Protein AF-A0A1S8KXH7-F1 (afdb_monomer_lite)

Foldseek 3Di:
DFDQDADDDDDPDDDDDWRWGWDQDPVRDTDTDTPDDDDDPCPVVVVVCVQLVVVCVVPPPDPVVPPDFFSHKDDKDWPVCQVVQQAQAFKWKWFALPVVRDIDIDTDRTSNVPDDACDPVCNRTTIMIITHGDPVCSVCSVVVRVVVVVVVVQADPDPVNDHHNDQPPPDDPDPVVVPRD

Radius of gyration: 22.08 Å; chains: 1; bounding box: 68×37×52 Å

Secondary structure (DSSP, 8-state):
-----------TTS----EEEEEE-TTS-EEEEEEE----TTHHHHHHHHHTTGGGGG-TT-GGGGS-SEEEE---EEGGGGGGGTT-EEEEEEEEETTTTEEEEEEEEEHHHH--TT-TTSTT--EEEEEEEPGGGGGGHHHHHHHHHHHHHTTS--TT-------TT------TTTT--

Organism: NCBI:txid36839

Sequence (181 aa):
MEILIINYHITTDEINREVLKFKSNEDGKIDLIPFLKMKTEYDEFFKKIIEWNILDLNNANNKELTEDIIQYSSDWISIEDLTKHKDVKNAVYYLLDSENKEIYIGCCDVLGTRVKPGRKEIPGWNMFKYEIIKPIYWSIKEKIESHSIRAFASFLENGAHEPYFKISEYKLKNISWAKRK

Structure (mmCIF, N/CA/C/O backbone):
data_AF-A0A1S8KXH7-F1
#
_entry.id   AF-A0A1S8KXH7-F1
#
loop_
_atom_site.group_PDB
_atom_site.id
_atom_site.type_symbol
_atom_site.label_atom_id
_atom_site.label_alt_id
_atom_site.label_comp_id
_atom_site.label_asym_id
_atom_site.label_entity_id
_atom_site.label_seq_id
_atom_site.pdbx_PDB_ins_code
_atom_site.Cartn_x
_atom_site.Cartn_y
_atom_site.Cartn_z
_atom_site.occupancy
_atom_site.B_iso_or_equiv
_atom_site.auth_seq_id
_atom_site.auth_comp_id
_atom_site.auth_asym_id
_atom_site.auth_atom_id
_atom_site.pdbx_PDB_model_num
ATOM 1 N N . MET A 1 1 ? 48.357 -10.641 -12.833 1.00 39.44 1 MET A N 1
ATOM 2 C CA . MET A 1 1 ? 48.395 -10.095 -14.207 1.00 39.44 1 MET A CA 1
ATOM 3 C C . MET A 1 1 ? 47.095 -9.339 -14.424 1.00 39.44 1 MET A C 1
ATOM 5 O O . MET A 1 1 ? 46.044 -9.964 -14.411 1.00 39.44 1 MET A O 1
ATOM 9 N N . GLU A 1 2 ? 47.140 -8.009 -14.496 1.00 35.72 2 GLU A N 1
ATOM 10 C CA . GLU A 1 2 ? 45.958 -7.202 -14.821 1.00 35.72 2 GLU A CA 1
ATOM 11 C C . GLU A 1 2 ? 45.864 -7.089 -16.342 1.00 35.72 2 GLU A C 1
ATOM 13 O O . GLU A 1 2 ? 46.788 -6.593 -16.982 1.00 35.72 2 GLU A O 1
ATOM 18 N N . ILE A 1 3 ? 44.772 -7.579 -16.926 1.00 40.03 3 ILE A N 1
ATOM 19 C CA . ILE A 1 3 ? 44.495 -7.411 -18.351 1.00 40.03 3 ILE A CA 1
ATOM 20 C C . ILE A 1 3 ? 43.336 -6.425 -18.452 1.00 40.03 3 ILE A C 1
ATOM 22 O O . ILE A 1 3 ? 42.201 -6.744 -18.105 1.00 40.03 3 ILE A O 1
ATOM 26 N N . LEU A 1 4 ? 43.630 -5.206 -18.899 1.00 36.91 4 LEU A N 1
ATOM 27 C CA . LEU A 1 4 ? 42.603 -4.234 -19.248 1.00 36.91 4 LEU A CA 1
ATOM 28 C C . LEU A 1 4 ? 42.112 -4.560 -20.662 1.00 36.91 4 LEU A C 1
ATOM 30 O O . LEU A 1 4 ? 42.731 -4.161 -21.645 1.00 36.91 4 LEU A O 1
ATOM 34 N N . ILE A 1 5 ? 41.019 -5.312 -20.766 1.00 41.81 5 ILE A N 1
ATOM 35 C CA . ILE A 1 5 ? 40.328 -5.515 -22.042 1.00 41.81 5 ILE A CA 1
ATOM 36 C C . ILE A 1 5 ? 39.225 -4.465 -22.135 1.00 41.81 5 ILE A C 1
ATOM 38 O O . ILE A 1 5 ? 38.222 -4.543 -21.430 1.00 41.81 5 ILE A O 1
ATOM 42 N N . ILE A 1 6 ? 39.420 -3.467 -22.996 1.00 38.31 6 ILE A N 1
ATOM 43 C CA . ILE A 1 6 ? 38.393 -2.473 -23.317 1.00 38.31 6 ILE A CA 1
ATOM 44 C C . ILE A 1 6 ? 37.493 -3.088 -24.391 1.00 38.31 6 ILE A C 1
ATOM 46 O O . ILE A 1 6 ? 37.838 -3.081 -25.570 1.00 38.31 6 ILE A O 1
ATOM 50 N N . ASN A 1 7 ? 36.354 -3.652 -23.988 1.00 37.06 7 ASN A N 1
ATOM 51 C CA . ASN A 1 7 ? 35.325 -4.077 -24.934 1.00 37.06 7 ASN A CA 1
ATOM 52 C C . ASN A 1 7 ? 34.367 -2.915 -25.202 1.00 37.06 7 ASN A C 1
ATOM 54 O O . ASN A 1 7 ? 33.670 -2.451 -24.303 1.00 37.06 7 ASN A O 1
ATOM 58 N N . TYR A 1 8 ? 34.326 -2.460 -26.453 1.00 34.88 8 TYR A N 1
ATOM 59 C CA . TYR A 1 8 ? 33.310 -1.531 -26.930 1.00 34.88 8 TYR A CA 1
ATOM 60 C C . TYR A 1 8 ? 32.107 -2.349 -27.406 1.00 34.88 8 TYR A C 1
ATOM 62 O O . TYR A 1 8 ? 32.180 -3.031 -28.427 1.00 34.88 8 TYR A O 1
ATOM 70 N N . HIS A 1 9 ? 30.994 -2.297 -26.679 1.00 35.28 9 HIS A N 1
ATOM 71 C CA . HIS A 1 9 ? 29.706 -2.719 -27.222 1.00 35.28 9 HIS A CA 1
ATOM 72 C C . HIS A 1 9 ? 28.916 -1.483 -27.625 1.00 35.28 9 HIS A C 1
ATOM 74 O O . HIS A 1 9 ? 28.317 -0.800 -26.803 1.00 35.28 9 HIS A O 1
ATOM 80 N N . ILE A 1 10 ? 28.972 -1.186 -28.922 1.00 31.17 10 ILE A N 1
ATOM 81 C CA . ILE A 1 10 ? 28.123 -0.193 -29.568 1.00 31.17 10 ILE A CA 1
ATOM 82 C C . ILE A 1 10 ? 26.824 -0.922 -29.899 1.00 31.17 10 ILE A C 1
ATOM 84 O O . ILE A 1 10 ? 26.734 -1.610 -30.913 1.00 31.17 10 ILE A O 1
ATOM 88 N N . THR A 1 11 ? 25.838 -0.828 -29.012 1.00 31.91 11 THR A N 1
ATOM 89 C CA . THR A 1 11 ? 24.450 -1.089 -29.398 1.00 31.91 11 THR A CA 1
ATOM 90 C C . THR A 1 11 ? 23.875 0.227 -29.899 1.00 31.91 11 THR A C 1
ATOM 92 O O . THR A 1 11 ? 24.074 1.282 -29.302 1.00 31.91 11 THR A O 1
ATOM 95 N N . THR A 1 12 ? 23.296 0.174 -31.091 1.00 40.56 12 THR A N 1
ATOM 96 C CA . THR A 1 12 ? 22.792 1.323 -31.839 1.00 40.56 12 THR A CA 1
ATOM 97 C C . THR A 1 12 ? 21.765 2.114 -31.024 1.00 40.56 12 THR A C 1
ATOM 99 O O . THR A 1 12 ? 20.741 1.564 -30.628 1.00 40.56 12 THR A O 1
ATOM 102 N N . ASP A 1 13 ? 22.095 3.397 -30.840 1.00 42.16 13 ASP A N 1
ATOM 103 C CA . ASP A 1 13 ? 21.239 4.582 -30.660 1.00 42.16 13 ASP A CA 1
ATOM 104 C C . ASP A 1 13 ? 21.207 5.366 -29.340 1.00 42.16 13 ASP A C 1
ATOM 106 O O . ASP A 1 13 ? 20.758 6.504 -29.385 1.00 42.16 13 ASP A O 1
ATOM 110 N N . GLU A 1 14 ? 21.845 4.955 -28.240 1.00 44.50 14 GLU A N 1
ATOM 111 C CA . GLU A 1 14 ? 22.153 5.894 -27.137 1.00 44.50 14 GLU A CA 1
ATOM 112 C C . GLU A 1 14 ? 23.494 5.550 -26.466 1.00 44.50 14 GLU A C 1
ATOM 114 O O . GLU A 1 14 ? 23.807 4.391 -26.194 1.00 44.50 14 GLU A O 1
ATOM 119 N N . ILE A 1 15 ? 24.340 6.562 -26.235 1.00 40.16 15 ILE A N 1
ATOM 120 C CA . ILE A 1 15 ? 25.717 6.402 -25.738 1.00 40.16 15 ILE A CA 1
ATOM 121 C C . ILE A 1 15 ? 25.697 6.058 -24.239 1.00 40.16 15 ILE A C 1
ATOM 123 O O . ILE A 1 15 ? 25.925 6.921 -23.396 1.00 40.16 15 ILE A O 1
ATOM 127 N N . ASN A 1 16 ? 25.498 4.786 -23.897 1.00 43.88 16 ASN A N 1
ATOM 128 C CA . ASN A 1 16 ? 25.858 4.257 -22.582 1.00 43.88 16 ASN A CA 1
ATOM 129 C C . ASN A 1 16 ? 27.270 3.661 -22.657 1.00 43.88 16 ASN A C 1
ATOM 131 O O . ASN A 1 16 ? 27.498 2.611 -23.254 1.00 43.88 16 ASN A O 1
ATOM 135 N N . ARG A 1 17 ? 28.254 4.377 -22.096 1.00 46.72 17 ARG A N 1
ATOM 136 C CA . ARG A 1 17 ? 29.653 3.928 -22.003 1.00 46.72 17 ARG A CA 1
ATOM 137 C C . ARG A 1 17 ? 29.909 3.363 -20.614 1.00 46.72 17 ARG A C 1
ATOM 139 O O . ARG A 1 17 ? 30.210 4.114 -19.690 1.00 46.72 17 ARG A O 1
ATOM 146 N N . GLU A 1 18 ? 29.841 2.048 -20.483 1.00 47.94 18 GLU A N 1
ATOM 147 C CA . GLU A 1 18 ? 30.320 1.358 -19.287 1.00 47.94 18 GLU A CA 1
ATOM 148 C C . GLU A 1 18 ? 31.717 0.794 -19.548 1.00 47.94 18 GLU A C 1
ATOM 150 O O . GLU A 1 18 ? 31.942 0.058 -20.506 1.00 47.94 18 GLU A O 1
ATOM 155 N N . VAL A 1 19 ? 32.681 1.157 -18.700 1.00 51.72 19 VAL A N 1
ATOM 156 C CA . VAL A 1 19 ? 34.007 0.530 -18.701 1.00 51.72 19 VAL A CA 1
ATOM 157 C C . VAL A 1 19 ? 34.033 -0.451 -17.539 1.00 51.72 19 VAL A C 1
ATOM 159 O O . VAL A 1 19 ? 33.944 -0.045 -16.381 1.00 51.72 19 VAL A O 1
ATOM 162 N N . LEU A 1 20 ? 34.139 -1.743 -17.840 1.00 52.25 20 LEU A N 1
ATOM 163 C CA . LEU A 1 20 ? 34.242 -2.804 -16.841 1.00 52.25 20 LEU A CA 1
ATOM 164 C C . LEU A 1 20 ? 35.711 -3.204 -16.685 1.00 52.25 20 LEU A C 1
ATOM 166 O O . LEU A 1 20 ? 36.385 -3.524 -17.664 1.00 52.25 20 LEU A O 1
ATOM 170 N N . LYS A 1 21 ? 36.220 -3.189 -15.452 1.00 54.03 21 LYS A N 1
ATOM 171 C CA . LYS A 1 21 ? 37.530 -3.743 -15.108 1.00 54.03 21 LYS A CA 1
ATOM 172 C C . LYS A 1 21 ? 37.341 -5.195 -14.687 1.00 54.03 21 LYS A C 1
ATOM 174 O O . LYS A 1 21 ? 36.640 -5.476 -13.720 1.00 54.03 21 LYS A O 1
ATOM 179 N N . PHE A 1 22 ? 38.006 -6.099 -15.395 1.00 58.75 22 PHE A N 1
ATOM 180 C CA . PHE A 1 22 ? 38.098 -7.503 -15.018 1.00 58.75 22 PHE A CA 1
ATOM 181 C C . PHE A 1 22 ? 39.343 -7.694 -14.154 1.00 58.75 22 PHE A C 1
ATOM 183 O O . PHE A 1 22 ? 40.460 -7.404 -14.591 1.00 58.75 22 PHE A O 1
ATOM 190 N N . LYS A 1 23 ? 39.167 -8.167 -12.921 1.00 62.41 23 LYS A N 1
ATOM 191 C CA . LYS A 1 23 ? 40.276 -8.522 -12.032 1.00 62.41 23 LYS A CA 1
ATOM 192 C C . LYS A 1 23 ? 40.254 -10.027 -11.803 1.00 62.41 23 LYS A C 1
ATOM 194 O O . LYS A 1 23 ? 39.329 -10.550 -11.199 1.00 62.41 23 LYS A O 1
ATOM 199 N N . SER A 1 24 ? 41.268 -10.726 -12.306 1.00 56.66 24 SER A N 1
ATOM 200 C CA . SER A 1 24 ? 41.458 -12.137 -11.970 1.00 56.66 24 SER A CA 1
ATOM 201 C C . SER A 1 24 ? 41.975 -12.239 -10.540 1.00 56.66 24 SER A C 1
ATOM 203 O O . SER A 1 24 ? 43.000 -11.634 -10.216 1.00 56.66 24 SER A O 1
ATOM 205 N N . ASN A 1 25 ? 41.294 -13.027 -9.717 1.00 65.31 25 ASN A N 1
ATOM 206 C CA . ASN A 1 25 ? 41.767 -13.419 -8.395 1.00 65.31 25 ASN A CA 1
ATOM 207 C C . ASN A 1 25 ? 42.569 -14.725 -8.482 1.00 65.31 25 ASN A C 1
ATOM 209 O O . ASN A 1 25 ? 42.481 -15.452 -9.475 1.00 65.31 25 ASN A O 1
ATOM 213 N N . GLU A 1 26 ? 43.365 -15.006 -7.448 1.00 63.97 26 GLU A N 1
ATOM 214 C CA . GLU A 1 26 ? 44.263 -16.173 -7.382 1.00 63.97 26 GLU A CA 1
ATOM 215 C C . GLU A 1 26 ? 43.506 -17.515 -7.470 1.00 63.97 26 GLU A C 1
ATOM 217 O O . GLU A 1 26 ? 44.056 -18.499 -7.955 1.00 63.97 26 GLU A O 1
ATOM 222 N N . ASP A 1 27 ? 42.209 -17.522 -7.144 1.00 72.31 27 ASP A N 1
ATOM 223 C CA . ASP A 1 27 ? 41.317 -18.691 -7.207 1.00 72.31 27 ASP A CA 1
ATOM 224 C C . ASP A 1 27 ? 40.707 -18.962 -8.601 1.00 72.31 27 ASP A C 1
ATOM 226 O O . ASP A 1 27 ? 39.763 -19.743 -8.731 1.00 72.31 27 ASP A O 1
ATOM 230 N N . GLY A 1 28 ? 41.158 -18.267 -9.653 1.00 69.12 28 GLY A N 1
ATOM 231 C CA . GLY A 1 28 ? 40.610 -18.411 -11.013 1.00 69.12 28 GLY A CA 1
ATOM 232 C C . GLY A 1 28 ? 39.222 -17.787 -11.217 1.00 69.12 28 GLY A C 1
ATOM 233 O O . GLY A 1 28 ? 38.598 -17.982 -12.259 1.00 69.12 28 GLY A O 1
ATOM 234 N N . LYS A 1 29 ? 38.730 -17.019 -10.237 1.00 57.53 29 LYS A N 1
ATOM 235 C CA . LYS A 1 29 ? 37.506 -16.210 -10.347 1.00 57.53 29 LYS A CA 1
ATOM 236 C C . LYS A 1 29 ? 37.825 -14.832 -10.923 1.00 57.53 29 LYS A C 1
ATOM 238 O O . LYS A 1 29 ? 38.890 -14.278 -10.654 1.00 57.53 29 LYS A O 1
ATOM 243 N N . ILE A 1 30 ? 36.891 -14.276 -11.691 1.00 70.12 30 ILE A N 1
ATOM 244 C CA . ILE A 1 30 ? 37.011 -12.940 -12.277 1.00 70.12 30 ILE A CA 1
ATOM 245 C C . ILE A 1 30 ? 36.028 -12.007 -11.574 1.00 70.12 30 ILE A C 1
ATOM 247 O O . ILE A 1 30 ? 34.816 -12.188 -11.684 1.00 70.12 30 ILE A O 1
ATOM 251 N N . ASP A 1 31 ? 36.554 -10.998 -10.889 1.00 58.28 31 ASP A N 1
ATOM 252 C CA . ASP A 1 31 ? 35.757 -9.910 -10.340 1.00 58.28 31 ASP A CA 1
ATOM 253 C C . ASP A 1 31 ? 35.482 -8.875 -11.434 1.00 58.28 31 ASP A C 1
ATOM 255 O O . ASP A 1 31 ? 36.396 -8.406 -12.122 1.00 58.28 31 ASP A O 1
ATOM 259 N N . LEU A 1 32 ? 34.211 -8.506 -11.573 1.00 54.75 32 LEU A N 1
ATOM 260 C CA . LEU A 1 32 ? 33.744 -7.424 -12.432 1.00 54.75 32 LEU A CA 1
ATOM 261 C C . LEU A 1 32 ? 33.596 -6.158 -11.592 1.00 54.75 32 LEU A C 1
ATOM 263 O O . LEU A 1 32 ? 32.728 -6.078 -10.724 1.00 54.75 32 LEU A O 1
ATOM 267 N N . ILE A 1 33 ? 34.441 -5.164 -11.851 1.00 60.50 33 ILE A N 1
ATOM 268 C CA . ILE A 1 33 ? 34.431 -3.891 -11.129 1.00 60.50 33 ILE A CA 1
ATOM 269 C C . ILE A 1 33 ? 34.099 -2.776 -12.128 1.00 60.50 33 ILE A C 1
ATOM 271 O O . ILE A 1 33 ? 34.849 -2.592 -13.089 1.00 60.50 33 ILE A O 1
ATOM 275 N N . PRO A 1 34 ? 33.013 -2.006 -11.939 1.00 52.09 34 PRO A N 1
ATOM 276 C CA . PRO A 1 34 ? 32.736 -0.856 -12.793 1.00 52.09 34 PRO A CA 1
ATOM 277 C C . PRO A 1 34 ? 33.835 0.199 -12.605 1.00 52.09 34 PRO A C 1
ATOM 279 O O . PRO A 1 34 ? 34.055 0.694 -11.501 1.00 52.09 34 PRO A O 1
ATOM 282 N N . PHE A 1 35 ? 34.553 0.519 -13.682 1.00 50.50 35 PHE A N 1
ATOM 283 C CA . PHE A 1 35 ? 35.662 1.480 -13.687 1.00 50.50 35 PHE A CA 1
ATOM 284 C C . PHE A 1 35 ? 35.167 2.922 -13.849 1.00 50.50 35 PHE A C 1
ATOM 286 O O . PHE A 1 35 ? 35.740 3.843 -13.273 1.00 50.50 35 PHE A O 1
ATOM 293 N N . LEU A 1 36 ? 34.079 3.118 -14.598 1.00 47.78 36 LEU A N 1
ATOM 294 C CA . LEU A 1 36 ? 33.426 4.411 -14.759 1.00 47.78 36 LEU A CA 1
ATOM 295 C C . LEU A 1 36 ? 31.909 4.217 -14.764 1.00 47.78 36 LEU A C 1
ATOM 297 O O . LEU A 1 36 ? 31.386 3.489 -15.604 1.00 47.78 36 LEU A O 1
ATOM 301 N N . LYS A 1 37 ? 31.213 4.882 -13.836 1.00 56.59 37 LYS A N 1
ATOM 302 C CA . LYS A 1 37 ? 29.749 4.946 -13.798 1.00 56.59 37 LYS A CA 1
ATOM 303 C C . LYS A 1 37 ? 29.317 6.355 -14.182 1.00 56.59 37 LYS A C 1
ATOM 305 O O . LYS A 1 37 ? 29.429 7.278 -13.375 1.00 56.59 37 LYS A O 1
ATOM 310 N N . MET A 1 38 ? 28.878 6.535 -15.423 1.00 53.38 38 MET A N 1
ATOM 311 C CA . MET A 1 38 ? 28.304 7.804 -15.862 1.00 53.38 38 MET A CA 1
ATOM 312 C C . MET A 1 38 ? 26.860 7.881 -15.381 1.00 53.38 38 MET A C 1
ATOM 314 O O . MET A 1 38 ? 26.054 7.029 -15.734 1.00 53.38 38 MET A O 1
ATOM 318 N N . LYS A 1 39 ? 26.549 8.888 -14.559 1.00 59.91 39 LYS A N 1
ATOM 319 C CA . LYS A 1 39 ? 25.175 9.146 -14.133 1.00 59.91 39 LYS A CA 1
ATOM 320 C C . LYS A 1 39 ? 24.426 9.799 -15.288 1.00 59.91 39 LYS A C 1
ATOM 322 O O . LYS A 1 39 ? 24.757 10.926 -15.659 1.00 59.91 39 LYS A O 1
ATOM 327 N N . THR A 1 40 ? 23.455 9.101 -15.853 1.00 71.56 40 THR A N 1
ATOM 328 C CA . THR A 1 40 ? 22.574 9.637 -16.894 1.00 71.56 40 THR A CA 1
ATOM 329 C C . THR A 1 40 ? 21.263 10.122 -16.282 1.00 71.56 40 THR A C 1
ATOM 331 O O . THR A 1 40 ? 20.934 9.810 -15.133 1.00 71.56 40 THR A O 1
ATOM 334 N N . GLU A 1 41 ? 20.483 10.883 -17.048 1.00 62.25 41 GLU A N 1
ATOM 335 C CA . GLU A 1 41 ? 19.107 11.223 -16.666 1.00 62.25 41 GLU A CA 1
ATOM 336 C C . GLU A 1 41 ? 18.180 9.993 -16.614 1.00 62.25 41 GLU A C 1
ATOM 338 O O . GLU A 1 41 ? 17.160 10.014 -15.925 1.00 62.25 41 GLU A O 1
ATOM 343 N N . TYR A 1 42 ? 18.579 8.888 -17.252 1.00 66.00 42 TYR A N 1
ATOM 344 C CA . TYR A 1 42 ? 17.849 7.623 -17.278 1.00 66.00 42 TYR A CA 1
ATOM 345 C C . TYR A 1 42 ? 18.186 6.684 -16.115 1.00 66.00 42 TYR A C 1
ATOM 347 O O . TYR A 1 42 ? 17.529 5.657 -15.957 1.00 66.00 42 TYR A O 1
ATOM 355 N N . ASP A 1 43 ? 19.154 7.012 -15.259 1.00 68.31 43 ASP A N 1
ATOM 356 C CA . ASP A 1 43 ? 19.552 6.145 -14.141 1.00 68.31 43 ASP A CA 1
ATOM 357 C C . ASP A 1 43 ? 18.374 5.811 -13.213 1.00 68.31 43 ASP A C 1
ATOM 359 O O . ASP A 1 43 ? 18.211 4.670 -12.784 1.00 68.31 43 ASP A O 1
ATOM 363 N N . GLU A 1 44 ? 17.525 6.797 -12.911 1.00 69.62 44 GLU A N 1
ATOM 364 C CA . GLU A 1 44 ? 16.325 6.594 -12.090 1.00 69.62 44 GLU A CA 1
ATOM 365 C C . GLU A 1 44 ? 15.256 5.777 -12.824 1.00 69.62 44 GLU A C 1
ATOM 367 O O . GLU A 1 44 ? 14.520 5.009 -12.205 1.00 69.62 44 GLU A O 1
ATOM 372 N N . PHE A 1 45 ? 15.193 5.887 -14.152 1.00 68.62 45 PHE A N 1
ATOM 373 C CA . PHE A 1 45 ? 14.313 5.066 -14.976 1.00 68.62 45 PHE A CA 1
ATOM 374 C C . PHE A 1 45 ? 14.761 3.599 -14.980 1.00 68.62 45 PHE A C 1
ATOM 376 O O . PHE A 1 45 ? 13.946 2.716 -14.719 1.00 68.62 45 PHE A O 1
ATOM 383 N N . PHE A 1 46 ? 16.053 3.324 -15.179 1.00 69.06 46 PHE A N 1
ATOM 384 C CA . PHE A 1 46 ? 16.586 1.960 -15.140 1.00 69.06 46 PHE A CA 1
ATOM 385 C C . PHE A 1 46 ? 16.503 1.333 -13.747 1.00 69.06 46 PHE A C 1
ATOM 387 O O . PHE A 1 46 ? 16.153 0.158 -13.638 1.00 69.06 46 PHE A O 1
ATOM 394 N N . LYS A 1 47 ? 16.732 2.105 -12.675 1.00 71.69 47 LYS A N 1
ATOM 395 C CA . LYS A 1 47 ? 16.457 1.636 -11.307 1.00 71.69 47 LYS A CA 1
ATOM 396 C C . LYS A 1 47 ? 15.002 1.217 -11.149 1.00 71.69 47 LYS A C 1
ATOM 398 O O . LYS A 1 47 ? 14.761 0.106 -10.700 1.00 71.69 47 LYS A O 1
ATOM 403 N N . LYS A 1 48 ? 14.051 2.043 -11.597 1.00 70.12 48 LYS A N 1
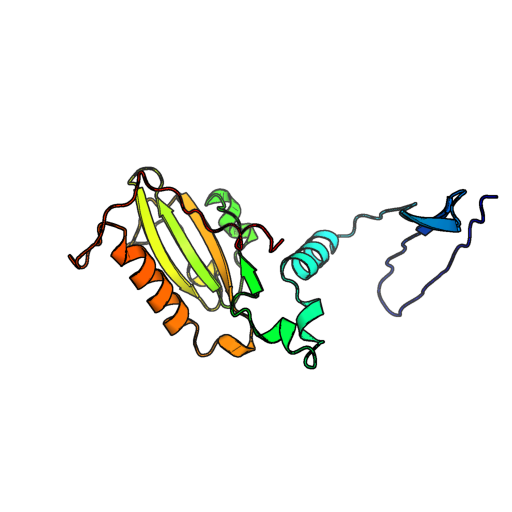ATOM 404 C CA . LYS A 1 48 ? 12.623 1.694 -11.569 1.00 70.12 48 LYS A CA 1
ATOM 405 C C . LYS A 1 48 ? 12.306 0.454 -12.404 1.00 70.12 48 LYS A C 1
ATOM 407 O O . LYS A 1 48 ? 11.503 -0.357 -11.971 1.00 70.12 48 LYS A O 1
ATOM 412 N N . ILE A 1 49 ? 12.934 0.264 -13.566 1.00 69.19 49 ILE A N 1
ATOM 413 C CA . ILE A 1 49 ? 12.760 -0.955 -14.381 1.00 69.19 49 ILE A CA 1
ATOM 414 C C . ILE A 1 49 ? 13.200 -2.207 -13.617 1.00 69.19 49 ILE A C 1
ATOM 416 O O . ILE A 1 49 ? 12.490 -3.216 -13.653 1.00 69.19 49 ILE A O 1
ATOM 420 N N . ILE A 1 50 ? 14.356 -2.139 -12.951 1.00 68.12 50 ILE A N 1
ATOM 421 C CA . ILE A 1 50 ? 14.897 -3.237 -12.141 1.00 68.12 50 ILE A CA 1
ATOM 422 C C . ILE A 1 50 ? 14.005 -3.475 -10.918 1.00 68.12 50 ILE A C 1
ATOM 424 O O . ILE A 1 50 ? 13.592 -4.605 -10.689 1.00 68.12 50 ILE A O 1
ATOM 428 N N . GLU A 1 51 ? 13.643 -2.420 -10.183 1.00 65.44 51 GLU A N 1
ATOM 429 C CA . GLU A 1 51 ? 12.746 -2.486 -9.018 1.00 65.44 51 GLU A CA 1
ATOM 430 C C . GLU A 1 51 ? 11.378 -3.066 -9.380 1.00 65.44 51 GLU A C 1
ATOM 432 O O . GLU A 1 51 ? 10.821 -3.878 -8.650 1.00 65.44 51 GLU A O 1
ATOM 437 N N . TRP A 1 52 ? 10.826 -2.677 -10.527 1.00 65.69 52 TRP A N 1
ATOM 438 C CA . TRP A 1 52 ? 9.554 -3.198 -11.014 1.00 65.69 52 TRP A CA 1
ATOM 439 C C . TRP A 1 52 ? 9.686 -4.575 -11.652 1.00 65.69 52 TRP A C 1
ATOM 441 O O . TRP A 1 52 ? 8.691 -5.100 -12.141 1.00 65.69 52 TRP A O 1
ATOM 451 N N . ASN A 1 53 ? 10.880 -5.160 -11.685 1.00 64.69 53 ASN A N 1
ATOM 452 C CA . ASN A 1 53 ? 11.156 -6.458 -12.279 1.00 64.69 53 ASN A CA 1
ATOM 453 C C . ASN A 1 53 ? 10.530 -6.641 -13.682 1.00 64.69 53 ASN A C 1
ATOM 455 O O . ASN A 1 53 ? 9.949 -7.674 -14.013 1.00 64.69 53 ASN A O 1
ATOM 459 N N . ILE A 1 54 ? 10.582 -5.590 -14.512 1.00 62.47 54 ILE A N 1
ATOM 460 C CA . ILE A 1 54 ? 9.951 -5.582 -15.846 1.00 62.47 54 ILE A CA 1
ATOM 461 C C . ILE A 1 54 ? 10.648 -6.566 -16.794 1.00 62.47 54 ILE A C 1
ATOM 463 O O . ILE A 1 54 ? 10.007 -7.125 -17.682 1.00 62.47 54 ILE A O 1
ATOM 467 N N . LEU A 1 55 ? 11.950 -6.793 -16.609 1.00 60.72 55 LEU A N 1
ATOM 468 C CA . LEU A 1 55 ? 12.758 -7.640 -17.490 1.00 60.72 55 LEU A CA 1
ATOM 469 C C . LEU A 1 55 ? 12.377 -9.127 -17.393 1.00 60.72 55 LEU A C 1
ATOM 471 O O . LEU A 1 55 ? 12.467 -9.843 -18.391 1.00 60.72 55 LEU A O 1
ATOM 475 N N . ASP A 1 56 ? 11.860 -9.565 -16.244 1.00 56.34 56 ASP A N 1
ATOM 476 C CA . ASP A 1 56 ? 11.392 -10.938 -16.035 1.00 56.34 56 ASP A CA 1
ATOM 477 C C . ASP A 1 56 ? 10.079 -11.257 -16.771 1.00 56.34 56 ASP A C 1
ATOM 479 O O . ASP A 1 56 ? 9.749 -12.430 -16.963 1.00 56.34 56 ASP A O 1
ATOM 483 N N . LEU A 1 57 ? 9.345 -10.245 -17.256 1.00 53.66 57 LEU A N 1
ATOM 484 C CA . LEU A 1 57 ? 8.094 -10.440 -18.004 1.00 53.66 57 LEU A CA 1
ATOM 485 C C . LEU A 1 57 ? 8.302 -11.159 -19.349 1.00 53.66 57 LEU A C 1
ATOM 487 O O . LEU A 1 57 ? 7.369 -11.780 -19.855 1.00 53.66 57 LEU A O 1
ATOM 491 N N . ASN A 1 58 ? 9.512 -11.110 -19.919 1.00 51.44 58 ASN A N 1
ATOM 492 C CA . ASN A 1 58 ? 9.826 -11.743 -21.205 1.00 51.44 58 ASN A CA 1
ATOM 493 C C . ASN A 1 58 ? 10.135 -13.248 -21.092 1.00 51.44 58 ASN A C 1
ATOM 495 O O . ASN A 1 58 ? 10.157 -13.947 -22.106 1.00 51.44 58 ASN A O 1
ATOM 499 N N . ASN A 1 59 ? 10.312 -13.782 -19.880 1.00 52.44 59 ASN A N 1
ATOM 500 C CA . ASN A 1 59 ? 10.569 -15.205 -19.645 1.00 52.44 59 ASN A CA 1
ATOM 501 C C . ASN A 1 59 ? 9.257 -15.985 -19.456 1.00 52.44 59 ASN A C 1
ATOM 503 O O . ASN A 1 59 ? 9.048 -16.666 -18.453 1.00 52.44 59 ASN A O 1
ATOM 507 N N . ALA A 1 60 ? 8.371 -15.920 -20.456 1.00 50.16 60 ALA A N 1
ATOM 508 C CA . ALA A 1 60 ? 7.042 -16.547 -20.450 1.00 50.16 60 ALA A CA 1
ATOM 509 C C . ALA A 1 60 ? 7.045 -18.089 -20.299 1.00 50.16 60 ALA A C 1
ATOM 511 O O . ALA A 1 60 ? 5.994 -18.689 -20.086 1.00 50.16 60 ALA A O 1
ATOM 512 N N . ASN A 1 61 ? 8.213 -18.736 -20.383 1.00 50.94 61 ASN A N 1
ATOM 513 C CA . ASN A 1 61 ? 8.360 -20.193 -20.320 1.00 50.94 61 ASN A CA 1
ATOM 514 C C . ASN A 1 61 ? 8.760 -20.732 -18.936 1.00 50.94 61 ASN A C 1
ATOM 516 O O . ASN A 1 61 ? 8.836 -21.949 -18.766 1.00 50.94 61 ASN A O 1
ATOM 520 N N . ASN A 1 62 ? 9.011 -19.869 -17.945 1.00 50.56 62 ASN A N 1
ATOM 521 C CA . ASN A 1 62 ? 9.385 -20.315 -16.602 1.00 50.56 62 ASN A CA 1
ATOM 522 C C . ASN A 1 62 ? 8.149 -20.375 -15.695 1.00 50.56 62 ASN A C 1
ATOM 524 O O . ASN A 1 62 ? 7.648 -19.351 -15.235 1.00 50.56 62 ASN A O 1
ATOM 528 N N . LYS A 1 63 ? 7.654 -21.591 -15.426 1.00 49.84 63 LYS A N 1
ATOM 529 C CA . LYS A 1 63 ? 6.496 -21.848 -14.544 1.00 49.84 63 LYS A CA 1
ATOM 530 C C . LYS A 1 63 ? 6.640 -21.183 -13.165 1.00 49.84 63 LYS A C 1
ATOM 532 O O . LYS A 1 63 ? 5.655 -20.667 -12.651 1.00 49.84 63 LYS A O 1
ATOM 537 N N . GLU A 1 64 ? 7.857 -21.104 -12.629 1.00 51.59 64 GLU A N 1
ATOM 538 C CA . GLU A 1 64 ? 8.154 -20.458 -11.338 1.00 51.59 64 GLU A CA 1
ATOM 539 C C . GLU A 1 64 ? 7.913 -18.933 -11.330 1.00 51.59 64 GLU A C 1
ATOM 541 O O . GLU A 1 64 ? 7.589 -18.370 -10.289 1.00 51.59 64 GLU A O 1
ATOM 546 N N . LEU A 1 65 ? 7.984 -18.242 -12.477 1.00 49.28 65 LEU A N 1
ATOM 547 C CA . LEU A 1 65 ? 7.749 -16.787 -12.568 1.00 49.28 65 LEU A CA 1
ATOM 548 C C . LEU A 1 65 ? 6.253 -16.412 -12.622 1.00 49.28 65 LEU A C 1
ATOM 550 O O . LEU A 1 65 ? 5.890 -15.237 -12.475 1.00 49.28 65 LEU A O 1
ATOM 554 N N . THR A 1 66 ? 5.369 -17.398 -12.812 1.00 51.81 66 THR A N 1
ATOM 555 C CA . THR A 1 66 ? 3.915 -17.200 -12.967 1.00 51.81 66 THR A CA 1
ATOM 556 C C . THR A 1 66 ? 3.128 -17.226 -11.655 1.00 51.81 66 THR A C 1
ATOM 558 O O . THR A 1 66 ? 1.956 -16.850 -11.653 1.00 51.81 66 THR A O 1
ATOM 561 N N . GLU A 1 67 ? 3.752 -17.607 -10.538 1.00 64.19 67 GLU A N 1
ATOM 562 C CA . GLU A 1 67 ? 3.023 -17.869 -9.287 1.00 64.19 67 GLU A CA 1
ATOM 563 C C . GLU A 1 67 ? 2.575 -16.592 -8.562 1.00 64.19 67 GLU A C 1
ATOM 565 O O . GLU A 1 67 ? 1.478 -16.539 -8.007 1.00 64.19 67 GLU A O 1
ATOM 570 N N . ASP A 1 68 ? 3.383 -15.530 -8.607 1.00 77.31 68 ASP A N 1
ATOM 571 C CA . ASP A 1 68 ? 3.085 -14.308 -7.860 1.00 77.31 68 ASP A CA 1
ATOM 572 C C . ASP A 1 68 ? 2.199 -13.334 -8.639 1.00 77.31 68 ASP A C 1
ATOM 574 O O . ASP A 1 68 ? 2.524 -12.934 -9.758 1.00 77.31 68 ASP A O 1
ATOM 578 N N . ILE A 1 69 ? 1.107 -12.904 -8.005 1.00 88.50 69 ILE A N 1
ATOM 579 C CA . ILE A 1 69 ? 0.164 -11.911 -8.543 1.00 88.50 69 ILE A CA 1
ATOM 580 C C . ILE A 1 69 ? 0.750 -10.492 -8.490 1.00 88.50 69 ILE A C 1
ATOM 582 O O . ILE A 1 69 ? 0.521 -9.674 -9.387 1.00 88.50 69 ILE A O 1
ATOM 586 N N . ILE A 1 70 ? 1.518 -10.209 -7.438 1.00 89.56 70 ILE A N 1
ATOM 587 C CA . ILE A 1 70 ? 2.141 -8.910 -7.189 1.00 89.56 70 ILE A CA 1
ATOM 588 C C . ILE A 1 70 ? 3.517 -8.874 -7.858 1.00 89.56 70 ILE A C 1
ATOM 590 O O . ILE A 1 70 ? 4.344 -9.758 -7.652 1.00 89.56 70 ILE A O 1
ATOM 594 N N . GLN A 1 71 ? 3.740 -7.852 -8.678 1.00 87.69 71 GLN A N 1
ATOM 595 C CA . GLN A 1 71 ? 4.994 -7.577 -9.376 1.00 87.69 71 GLN A CA 1
ATOM 596 C C . GLN A 1 71 ? 5.983 -6.823 -8.486 1.00 87.69 71 GLN A C 1
ATOM 598 O O . GLN A 1 71 ? 7.173 -7.108 -8.500 1.00 87.69 71 GLN A O 1
ATOM 603 N N . TYR A 1 72 ? 5.480 -5.861 -7.717 1.00 88.31 72 TYR A N 1
ATOM 604 C CA . TYR A 1 72 ? 6.278 -5.007 -6.846 1.00 88.31 72 TYR A CA 1
ATOM 605 C C . TYR A 1 72 ? 5.439 -4.586 -5.644 1.00 88.31 72 TYR A C 1
ATOM 607 O O . TYR A 1 72 ? 4.260 -4.277 -5.805 1.00 88.31 72 TYR A O 1
ATOM 615 N N . SER A 1 73 ? 6.046 -4.535 -4.461 1.00 90.69 73 SER A N 1
ATOM 616 C CA . SER A 1 73 ? 5.454 -3.943 -3.262 1.00 90.69 73 SER A CA 1
ATOM 617 C C . SER A 1 73 ? 6.369 -2.834 -2.777 1.00 90.69 73 SER A C 1
ATOM 619 O O . SER A 1 73 ? 7.547 -3.078 -2.527 1.00 90.69 73 SER A O 1
ATOM 621 N N . SER A 1 74 ? 5.825 -1.635 -2.601 1.00 93.69 74 SER A N 1
ATOM 622 C CA . SER A 1 74 ? 6.575 -0.540 -1.999 1.00 93.69 74 SER A CA 1
ATOM 623 C C . SER A 1 74 ? 6.705 -0.718 -0.486 1.00 93.69 74 SER A C 1
ATOM 625 O O . SER A 1 74 ? 5.879 -1.380 0.155 1.00 93.69 74 SER A O 1
ATOM 627 N N . ASP A 1 75 ? 7.692 -0.036 0.091 1.00 94.50 75 ASP A N 1
ATOM 628 C CA . ASP A 1 75 ? 7.677 0.320 1.510 1.00 94.50 75 ASP A CA 1
ATOM 629 C C . ASP A 1 75 ? 6.566 1.354 1.794 1.00 94.50 75 ASP A C 1
ATOM 631 O O . ASP A 1 75 ? 5.860 1.809 0.884 1.00 94.50 75 ASP A O 1
ATOM 635 N N . TRP A 1 76 ? 6.393 1.726 3.064 1.00 96.81 76 TRP A N 1
ATOM 636 C CA . TRP A 1 76 ? 5.570 2.876 3.444 1.00 96.81 76 TRP A CA 1
ATOM 637 C C . TRP A 1 76 ? 6.286 4.183 3.091 1.00 96.81 76 TRP A C 1
ATOM 639 O O . TRP A 1 76 ? 7.452 4.373 3.426 1.00 96.81 76 TRP A O 1
ATOM 649 N N . ILE A 1 77 ? 5.569 5.087 2.434 1.00 97.00 77 ILE A N 1
ATOM 650 C CA . ILE A 1 77 ? 6.074 6.323 1.838 1.00 97.00 77 ILE A CA 1
ATOM 651 C C . ILE A 1 77 ? 5.298 7.505 2.427 1.00 97.00 77 ILE A C 1
ATOM 653 O O . ILE A 1 77 ? 4.083 7.423 2.608 1.00 97.00 77 ILE A O 1
ATOM 657 N N . SER A 1 78 ? 5.994 8.606 2.717 1.00 97.12 78 SER A N 1
ATOM 658 C CA . SER A 1 78 ? 5.373 9.856 3.174 1.00 97.12 78 SER A CA 1
ATOM 659 C C . SER A 1 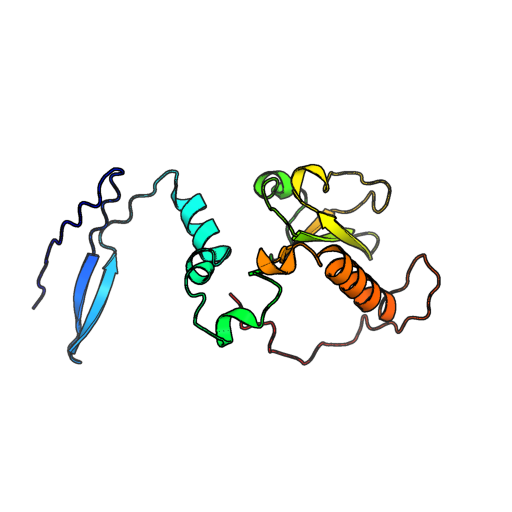78 ? 4.511 10.480 2.079 1.00 97.12 78 SER A C 1
ATOM 661 O O . SER A 1 78 ? 4.898 10.492 0.910 1.00 97.12 78 SER A O 1
ATOM 663 N N . ILE A 1 79 ? 3.370 11.070 2.448 1.00 95.88 79 ILE A N 1
ATOM 664 C CA . ILE A 1 79 ? 2.509 11.835 1.531 1.00 95.88 79 ILE A CA 1
ATOM 665 C C . ILE A 1 79 ? 3.268 12.924 0.753 1.00 95.88 79 ILE A C 1
ATOM 667 O O . ILE A 1 79 ? 2.919 13.220 -0.390 1.00 95.88 79 ILE A O 1
ATOM 671 N N . GLU A 1 80 ? 4.335 13.476 1.328 1.00 95.94 80 GLU A N 1
ATOM 672 C CA . GLU A 1 80 ? 5.201 14.479 0.694 1.00 95.94 80 GLU A CA 1
ATOM 673 C C . GLU A 1 80 ? 5.843 13.960 -0.604 1.00 95.94 80 GLU A C 1
ATOM 675 O O . GLU A 1 80 ? 6.047 14.712 -1.560 1.00 95.94 80 GLU A O 1
ATOM 680 N N . ASP A 1 81 ? 6.089 12.651 -0.678 1.00 96.25 81 ASP A N 1
ATOM 681 C CA . ASP A 1 81 ? 6.702 11.991 -1.825 1.00 96.25 81 ASP A CA 1
ATOM 682 C C . ASP A 1 81 ? 5.684 11.512 -2.869 1.00 96.25 81 ASP A C 1
ATOM 684 O O . ASP A 1 81 ? 6.085 11.025 -3.928 1.00 96.25 81 ASP A O 1
ATOM 688 N N . LEU A 1 82 ? 4.375 11.698 -2.653 1.00 94.44 82 LEU A N 1
ATOM 689 C CA . LEU A 1 82 ? 3.311 11.204 -3.543 1.00 94.44 82 LEU A CA 1
ATOM 690 C C . LEU A 1 82 ? 3.537 11.575 -5.018 1.00 94.44 82 LEU A C 1
ATOM 692 O O . LEU A 1 82 ? 3.336 10.753 -5.915 1.00 94.44 82 LEU A O 1
ATOM 696 N N . THR A 1 83 ? 4.014 12.794 -5.281 1.00 93.50 83 THR A N 1
ATOM 697 C CA . THR A 1 83 ? 4.273 13.291 -6.642 1.00 93.50 83 THR A CA 1
ATOM 698 C C . THR A 1 83 ? 5.282 12.424 -7.404 1.00 93.50 83 THR A C 1
ATOM 700 O O . THR A 1 83 ? 5.146 12.256 -8.616 1.00 93.50 83 THR A O 1
ATOM 703 N N . LYS A 1 84 ? 6.256 11.813 -6.713 1.00 94.94 84 LYS A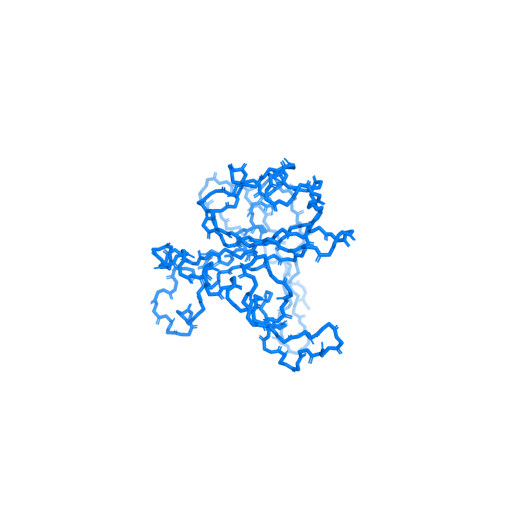 N 1
ATOM 704 C CA . LYS A 1 84 ? 7.281 10.931 -7.308 1.00 94.94 84 LYS A CA 1
ATOM 705 C C . LYS A 1 84 ? 6.715 9.578 -7.763 1.00 94.94 84 LYS A C 1
ATOM 707 O O . LYS A 1 84 ? 7.342 8.888 -8.572 1.00 94.94 84 LYS A O 1
ATOM 712 N N . HIS A 1 85 ? 5.527 9.223 -7.273 1.00 95.38 85 HIS A N 1
ATOM 713 C CA . HIS A 1 85 ? 4.852 7.943 -7.502 1.00 95.38 85 HIS A CA 1
ATOM 714 C C . HIS A 1 85 ? 3.560 8.074 -8.321 1.00 95.38 85 HIS A C 1
ATOM 716 O O . HIS A 1 85 ? 2.855 7.089 -8.529 1.00 95.38 85 HIS A O 1
ATOM 722 N N . LYS A 1 86 ? 3.246 9.271 -8.833 1.00 93.12 86 LYS A N 1
ATOM 723 C CA . LYS A 1 86 ? 1.993 9.552 -9.556 1.00 93.12 86 LYS A CA 1
ATOM 724 C C . LYS A 1 86 ? 1.746 8.634 -10.766 1.00 93.12 86 LYS A C 1
ATOM 726 O O . LYS A 1 86 ? 0.593 8.348 -11.077 1.00 93.12 86 LYS A O 1
ATOM 731 N N . ASP A 1 87 ? 2.816 8.167 -11.410 1.00 92.81 87 ASP A N 1
ATOM 732 C CA . ASP A 1 87 ? 2.764 7.382 -12.650 1.00 92.81 87 ASP A CA 1
ATOM 733 C C . ASP A 1 87 ? 2.670 5.865 -12.410 1.00 92.81 87 ASP A C 1
ATOM 735 O O . ASP A 1 87 ? 2.667 5.092 -13.368 1.00 92.81 87 ASP A O 1
ATOM 739 N N . VAL A 1 88 ? 2.584 5.418 -11.150 1.00 93.69 88 VAL A N 1
ATOM 740 C CA . VAL A 1 88 ? 2.366 4.004 -10.808 1.00 93.69 88 VAL A CA 1
ATOM 741 C C . VAL A 1 88 ? 1.039 3.532 -11.401 1.00 93.69 88 VAL A C 1
ATOM 743 O O . VAL A 1 88 ? 0.000 4.167 -11.198 1.00 93.69 88 VAL A O 1
ATOM 746 N N . LYS A 1 89 ? 1.074 2.404 -12.119 1.00 94.19 89 LYS A N 1
ATOM 747 C CA . LYS A 1 89 ? -0.089 1.841 -12.813 1.00 94.19 89 LYS A CA 1
ATOM 748 C C . LYS A 1 89 ? -0.555 0.531 -12.200 1.00 94.19 89 LYS A C 1
ATOM 750 O O . LYS A 1 89 ? 0.259 -0.238 -11.704 1.00 94.19 89 LYS A O 1
ATOM 755 N N . ASN A 1 90 ? -1.858 0.273 -12.312 1.00 95.62 90 ASN A N 1
ATOM 756 C CA . ASN A 1 90 ? -2.502 -0.992 -11.948 1.00 95.62 90 ASN A CA 1
ATOM 757 C C . ASN A 1 90 ? -2.054 -1.543 -10.590 1.00 95.62 90 ASN A C 1
ATOM 759 O O . ASN A 1 90 ? -1.456 -2.615 -10.497 1.00 95.62 90 ASN A O 1
ATOM 763 N N . ALA A 1 91 ? -2.368 -0.791 -9.540 1.00 97.25 91 ALA A N 1
ATOM 764 C CA . ALA A 1 91 ? -1.932 -1.095 -8.189 1.00 97.25 91 ALA A CA 1
ATOM 765 C C . ALA A 1 91 ? -3.105 -1.217 -7.213 1.00 97.25 91 ALA A C 1
ATOM 767 O O . ALA A 1 91 ? -4.146 -0.574 -7.389 1.00 97.25 91 ALA A O 1
ATOM 768 N N . VAL A 1 92 ? -2.901 -2.016 -6.167 1.00 98.31 92 VAL A N 1
ATOM 769 C CA . VAL A 1 92 ? -3.639 -1.908 -4.903 1.00 98.31 92 VAL A CA 1
ATOM 770 C C . VAL A 1 92 ? -2.830 -0.996 -3.993 1.00 98.31 92 VAL A C 1
ATOM 772 O O . VAL A 1 92 ? -1.630 -1.191 -3.828 1.00 98.31 92 VAL A O 1
ATOM 775 N N . TYR A 1 93 ? -3.461 0.030 -3.441 1.00 98.00 93 TYR A N 1
ATOM 776 C CA . TYR A 1 93 ? -2.821 1.019 -2.584 1.00 98.00 93 TYR A CA 1
ATOM 777 C C . TYR A 1 93 ? -3.441 1.010 -1.190 1.00 98.00 93 TYR A C 1
ATOM 779 O O . TYR A 1 93 ? -4.617 0.694 -1.007 1.00 98.00 93 TYR A O 1
ATOM 787 N N . TYR A 1 94 ? -2.630 1.398 -0.216 1.00 98.44 94 TYR A N 1
ATOM 788 C CA . TYR A 1 94 ? -2.990 1.488 1.189 1.00 98.44 94 TYR A CA 1
ATOM 789 C C . TYR A 1 94 ? -2.639 2.897 1.650 1.00 98.44 94 TYR A C 1
ATOM 791 O O . TYR A 1 94 ? -1.514 3.347 1.435 1.00 98.44 94 TYR A O 1
ATOM 799 N N . LEU A 1 95 ? -3.594 3.589 2.258 1.00 98.12 95 LEU A N 1
ATOM 800 C CA . LEU A 1 95 ? -3.405 4.889 2.890 1.00 98.12 95 LEU A CA 1
ATOM 801 C C . LEU A 1 95 ? -3.492 4.687 4.395 1.00 98.12 95 LEU A C 1
ATOM 803 O O . LEU A 1 95 ? -4.386 3.988 4.868 1.00 98.12 95 LEU A O 1
ATOM 807 N N . LEU A 1 96 ? -2.569 5.289 5.125 1.00 97.75 96 LEU A N 1
ATOM 808 C CA . LEU A 1 96 ? -2.501 5.235 6.574 1.00 97.75 96 LEU A CA 1
ATOM 809 C C . LEU A 1 96 ? -2.603 6.661 7.106 1.00 97.75 96 LEU A C 1
ATOM 811 O O . LEU A 1 96 ? -1.851 7.540 6.685 1.00 97.75 96 LEU A O 1
ATOM 815 N N . ASP A 1 97 ? -3.530 6.863 8.030 1.00 97.25 97 ASP A N 1
ATOM 816 C CA . ASP A 1 97 ? -3.529 7.985 8.957 1.00 97.25 97 ASP A CA 1
ATOM 817 C C . ASP A 1 97 ? -2.875 7.492 10.247 1.00 97.25 97 ASP A C 1
ATOM 819 O O . ASP A 1 97 ? -3.474 6.749 11.032 1.00 97.25 97 ASP A O 1
ATOM 823 N N . SER A 1 98 ? -1.601 7.833 10.441 1.00 96.25 98 SER A N 1
ATOM 824 C CA . SER A 1 98 ? -0.860 7.345 11.603 1.00 96.25 98 SER A CA 1
ATOM 825 C C . SER A 1 98 ? -1.305 7.988 12.920 1.00 96.25 98 SER A C 1
ATOM 827 O O . SER A 1 98 ? -1.005 7.437 13.979 1.00 96.25 98 SER A O 1
ATOM 829 N N . GLU A 1 99 ? -1.968 9.146 12.875 1.00 95.75 99 GLU A N 1
ATOM 830 C CA . GLU A 1 99 ? -2.416 9.879 14.064 1.00 95.75 99 GLU A CA 1
ATOM 831 C C . GLU A 1 99 ? -3.727 9.292 14.589 1.00 95.75 99 GLU A C 1
ATOM 833 O O . GLU A 1 99 ? -3.806 8.894 15.755 1.00 95.75 99 GLU A O 1
ATOM 838 N N . ASN A 1 100 ? -4.719 9.144 13.708 1.00 95.31 100 ASN A N 1
ATOM 839 C CA . ASN A 1 100 ? -6.021 8.557 14.038 1.00 95.31 100 ASN A CA 1
ATOM 840 C C . ASN A 1 100 ? -6.005 7.019 14.020 1.00 95.31 100 ASN A C 1
ATOM 842 O O . ASN A 1 100 ? -6.951 6.384 14.482 1.00 95.31 100 ASN A O 1
ATOM 846 N N . LYS A 1 101 ? -4.901 6.411 13.558 1.00 93.75 101 LYS A N 1
ATOM 847 C CA . LYS A 1 101 ? -4.705 4.955 13.423 1.00 93.75 101 LYS A CA 1
ATOM 848 C C . LYS A 1 101 ? -5.718 4.312 12.474 1.00 93.75 101 LYS A C 1
ATOM 850 O O . LYS A 1 101 ? -6.191 3.201 12.717 1.00 93.75 101 LYS A O 1
ATOM 855 N N . GLU A 1 102 ? -6.015 4.999 11.379 1.00 95.19 102 GLU A N 1
ATOM 856 C CA . GLU A 1 102 ? -6.959 4.548 10.358 1.00 95.19 102 GLU A CA 1
ATOM 857 C C . GLU A 1 102 ? -6.215 4.037 9.124 1.00 95.19 102 GLU A C 1
ATOM 859 O O . GLU A 1 102 ? -5.162 4.557 8.749 1.00 95.19 102 GLU A O 1
ATOM 864 N N . ILE A 1 103 ? -6.773 3.020 8.468 1.00 96.12 103 ILE A N 1
ATOM 865 C CA . ILE A 1 103 ? -6.245 2.493 7.211 1.00 96.12 103 ILE A CA 1
ATOM 866 C C . ILE A 1 103 ? -7.349 2.429 6.160 1.00 96.12 103 ILE A C 1
ATOM 868 O O . ILE A 1 103 ? -8.458 1.967 6.421 1.00 96.12 103 ILE A O 1
ATOM 872 N N . TYR A 1 104 ? -7.021 2.860 4.949 1.00 97.25 104 TYR A N 1
ATOM 873 C CA . TYR A 1 104 ? -7.882 2.765 3.780 1.00 97.25 104 TYR A CA 1
ATOM 874 C C . TYR A 1 104 ? -7.175 1.956 2.701 1.00 97.25 104 TYR A C 1
ATOM 876 O O . TYR A 1 104 ? -5.997 2.177 2.426 1.00 97.25 104 TYR A O 1
ATOM 884 N N . ILE A 1 105 ? -7.896 1.047 2.054 1.00 98.19 105 ILE A N 1
ATOM 885 C CA . ILE A 1 105 ? -7.362 0.196 0.989 1.00 98.19 105 ILE A CA 1
ATOM 886 C C . ILE A 1 105 ? -8.195 0.441 -0.262 1.00 98.19 105 ILE A C 1
ATOM 888 O O . ILE A 1 105 ? -9.422 0.474 -0.186 1.00 98.19 105 ILE A O 1
ATOM 892 N N . GLY A 1 106 ? -7.531 0.629 -1.400 1.00 97.94 106 GLY A N 1
ATOM 893 C CA . GLY A 1 106 ? -8.203 0.792 -2.682 1.00 97.94 106 GLY A CA 1
ATOM 894 C C . GLY A 1 106 ? -7.394 0.252 -3.855 1.00 97.94 106 GLY A C 1
ATOM 895 O O . GLY A 1 106 ? -6.238 -0.135 -3.693 1.00 97.94 106 GLY A O 1
ATOM 896 N N . CYS A 1 107 ? -7.963 0.269 -5.060 1.00 97.94 107 CYS A N 1
ATOM 897 C CA . CYS A 1 107 ? -7.210 0.022 -6.291 1.00 97.94 107 CYS A CA 1
ATOM 898 C C . CYS A 1 107 ? -7.285 1.174 -7.304 1.00 97.94 107 CYS A C 1
ATOM 900 O O . CYS A 1 107 ? -8.150 2.055 -7.237 1.00 97.94 107 CYS A O 1
ATOM 902 N N . CYS A 1 108 ? -6.332 1.207 -8.239 1.00 96.94 108 CYS A N 1
ATOM 903 C CA . CYS A 1 108 ? -6.264 2.239 -9.273 1.00 96.94 108 CYS A CA 1
ATOM 904 C C . CYS A 1 108 ? -5.657 1.740 -10.587 1.00 96.94 108 CYS A C 1
ATOM 906 O O . CYS A 1 108 ? -4.817 0.838 -10.599 1.00 96.94 108 CYS A O 1
ATOM 908 N N . ASP A 1 109 ? -6.035 2.362 -11.704 1.00 96.44 109 ASP A N 1
ATOM 909 C CA . ASP A 1 109 ? -5.311 2.238 -12.980 1.00 96.44 109 ASP A CA 1
ATOM 910 C C . ASP A 1 109 ? -4.062 3.114 -13.000 1.00 96.44 109 ASP A C 1
ATOM 912 O O . ASP A 1 109 ? -3.026 2.679 -13.489 1.00 96.44 109 ASP A O 1
ATOM 916 N N . VAL A 1 110 ? -4.156 4.322 -12.433 1.00 95.56 110 VAL A N 1
ATOM 917 C CA . VAL A 1 110 ? -3.057 5.281 -12.271 1.00 95.56 110 VAL A CA 1
ATOM 918 C C . VAL A 1 110 ? -3.147 5.898 -10.876 1.00 95.56 110 VAL A C 1
ATOM 920 O O . VAL A 1 110 ? -4.182 6.467 -10.509 1.00 95.56 110 VAL A O 1
ATOM 923 N N . LEU A 1 111 ? -2.072 5.790 -10.093 1.00 95.88 111 LEU A N 1
ATOM 924 C CA . LEU A 1 111 ? -2.049 6.185 -8.683 1.00 95.88 111 LEU A CA 1
ATOM 925 C C . LEU A 1 111 ? -2.311 7.683 -8.505 1.00 95.88 111 LEU A C 1
ATOM 927 O O . LEU A 1 111 ? -3.187 8.053 -7.730 1.00 95.88 111 LEU A O 1
ATOM 931 N N . GLY A 1 112 ? -1.636 8.548 -9.267 1.00 92.62 112 GLY A N 1
ATOM 932 C CA . GLY A 1 112 ? -1.761 10.007 -9.143 1.00 92.62 112 GLY A CA 1
ATOM 933 C C . GLY A 1 112 ? -3.142 10.564 -9.503 1.00 92.62 112 GLY A C 1
ATOM 934 O O . GLY A 1 112 ? -3.516 11.652 -9.068 1.00 92.62 112 GLY A O 1
ATOM 935 N N . THR A 1 113 ? -3.939 9.818 -10.271 1.00 92.69 113 THR A N 1
ATOM 936 C CA . THR A 1 113 ? -5.330 10.191 -10.561 1.00 92.69 113 THR A CA 1
ATOM 937 C C . THR A 1 113 ? -6.245 9.864 -9.382 1.00 92.69 113 THR A C 1
ATOM 939 O O . THR A 1 113 ? -7.189 10.610 -9.108 1.00 92.69 113 THR A O 1
ATOM 942 N N . ARG A 1 114 ? -5.968 8.756 -8.683 1.00 93.69 114 ARG A N 1
ATOM 943 C CA . ARG A 1 114 ? -6.841 8.191 -7.648 1.00 93.69 114 ARG A CA 1
ATOM 944 C C . ARG A 1 114 ? -6.476 8.640 -6.232 1.00 93.69 114 ARG A C 1
ATOM 946 O O . ARG A 1 114 ? -7.376 8.883 -5.430 1.00 93.69 114 ARG A O 1
ATOM 953 N N . VAL A 1 115 ? -5.192 8.741 -5.910 1.00 92.88 115 VAL A N 1
ATOM 954 C CA . VAL A 1 115 ? -4.686 9.106 -4.581 1.00 92.88 115 VAL A CA 1
ATOM 955 C C . VAL A 1 115 ? -4.364 10.594 -4.565 1.00 92.88 115 VAL A C 1
ATOM 957 O O . VAL A 1 115 ? -3.533 11.069 -5.333 1.00 92.88 115 VAL A O 1
ATOM 960 N N . LYS A 1 116 ? -5.058 11.336 -3.700 1.00 91.06 116 LYS A N 1
ATOM 961 C CA . LYS A 1 116 ? -4.905 12.784 -3.526 1.00 91.06 116 LYS A CA 1
ATOM 962 C C . LYS A 1 116 ? -4.984 13.132 -2.037 1.00 91.06 116 LYS A C 1
ATOM 964 O O . LYS A 1 116 ? -5.711 12.447 -1.317 1.00 91.06 116 LYS A O 1
ATOM 969 N N . PRO A 1 117 ? -4.278 14.167 -1.562 1.00 89.12 117 PRO A N 1
ATOM 970 C CA . PRO A 1 117 ? -4.441 14.653 -0.193 1.00 89.12 117 PRO A CA 1
ATOM 971 C C . PRO A 1 117 ? -5.900 15.039 0.108 1.00 89.12 117 PRO A C 1
ATOM 973 O O . PRO A 1 117 ? -6.609 15.507 -0.786 1.00 89.12 117 PRO A O 1
ATOM 976 N N . GLY A 1 118 ? -6.351 14.837 1.352 1.00 85.38 118 GLY A N 1
ATOM 977 C CA . GLY A 1 118 ? -7.691 15.243 1.802 1.00 85.38 118 GLY A CA 1
ATOM 978 C C . GLY A 1 118 ? -8.845 14.409 1.232 1.00 85.38 118 GLY A C 1
ATOM 979 O O . GLY A 1 118 ? -9.921 14.943 0.955 1.00 85.38 118 GLY A O 1
ATOM 980 N N . ARG A 1 119 ? -8.639 13.102 1.015 1.00 89.25 119 ARG A N 1
ATOM 981 C CA . ARG A 1 119 ? -9.726 12.199 0.601 1.00 89.25 119 ARG A CA 1
ATOM 982 C C . ARG A 1 119 ? -10.827 12.182 1.650 1.00 89.25 119 ARG A C 1
ATOM 984 O O . ARG A 1 119 ? -10.542 12.042 2.830 1.00 89.25 119 ARG A O 1
ATOM 991 N N . LYS A 1 120 ? -12.087 12.248 1.216 1.00 91.12 120 LYS A N 1
ATOM 992 C CA . LYS A 1 120 ? -13.237 12.265 2.133 1.00 91.12 120 LYS A CA 1
ATOM 993 C C . LYS A 1 120 ? -13.298 11.025 3.020 1.00 91.12 120 LYS A C 1
ATOM 995 O O . LYS A 1 120 ? -13.760 11.120 4.146 1.00 91.12 120 LYS A O 1
ATOM 1000 N N . GLU A 1 121 ? -12.859 9.883 2.499 1.00 93.00 121 GLU A N 1
ATOM 1001 C CA . GLU A 1 121 ? -12.918 8.600 3.198 1.00 93.00 121 GLU A CA 1
ATOM 1002 C C . GLU A 1 121 ? -11.847 8.447 4.287 1.00 93.00 121 GLU A C 1
ATOM 1004 O O . GLU A 1 121 ? -12.035 7.638 5.184 1.00 93.00 121 GLU A O 1
ATOM 1009 N N . ILE A 1 122 ? -10.735 9.188 4.201 1.00 95.12 122 ILE A N 1
ATOM 1010 C CA . ILE A 1 122 ? -9.636 9.160 5.181 1.00 95.12 122 ILE A CA 1
ATOM 1011 C C . ILE A 1 122 ? -8.890 10.507 5.157 1.00 95.12 122 ILE A C 1
ATOM 1013 O O . ILE A 1 122 ? -7.793 10.612 4.620 1.00 95.12 122 ILE A O 1
ATOM 1017 N N . PRO A 1 123 ? -9.489 11.605 5.636 1.00 94.88 123 PRO A N 1
ATOM 1018 C CA . PRO A 1 123 ? -8.981 12.953 5.367 1.00 94.88 123 PRO A CA 1
ATOM 1019 C C . PRO A 1 123 ? -7.581 13.230 5.932 1.00 94.88 123 PRO A C 1
ATOM 1021 O O . PRO A 1 123 ? -6.863 14.035 5.336 1.00 94.88 123 PRO A O 1
ATOM 1024 N N . GLY A 1 124 ? -7.190 12.563 7.024 1.00 95.31 124 GLY A N 1
ATOM 1025 C CA . GLY A 1 124 ? -5.907 12.745 7.713 1.00 95.31 124 GLY A CA 1
ATOM 1026 C C . GLY A 1 124 ? -4.787 11.789 7.288 1.00 95.31 124 GLY A C 1
ATOM 1027 O O . GLY A 1 124 ? -3.750 11.736 7.943 1.00 95.31 124 GLY A O 1
ATOM 1028 N N . TRP A 1 125 ? -4.954 11.033 6.195 1.00 97.56 125 TRP A N 1
ATOM 1029 C CA . TRP A 1 125 ? -3.904 10.118 5.742 1.00 97.56 125 TRP A CA 1
ATOM 1030 C C . TRP A 1 125 ? -2.584 10.858 5.466 1.00 97.56 125 TRP A C 1
ATOM 1032 O O . TRP A 1 125 ? -2.558 11.900 4.808 1.00 97.56 125 TRP A O 1
ATOM 1042 N N . ASN A 1 126 ? -1.477 10.300 5.953 1.00 97.31 126 ASN A N 1
ATOM 1043 C CA . ASN A 1 126 ? -0.150 10.915 5.891 1.00 97.31 126 ASN A CA 1
ATOM 1044 C C . ASN A 1 126 ? 0.941 9.969 5.365 1.00 97.31 126 ASN A C 1
ATOM 1046 O O . ASN A 1 126 ? 2.024 10.420 4.993 1.00 97.31 126 ASN A O 1
ATOM 1050 N N . MET A 1 127 ? 0.644 8.673 5.268 1.00 98.12 127 MET A N 1
ATOM 1051 C CA . MET A 1 127 ? 1.532 7.656 4.713 1.00 98.12 127 MET A CA 1
ATOM 1052 C C . MET A 1 127 ? 0.784 6.811 3.679 1.00 98.12 127 MET A C 1
ATOM 1054 O O . MET A 1 127 ? -0.427 6.604 3.781 1.00 98.12 127 MET A O 1
ATOM 1058 N N . PHE A 1 128 ? 1.498 6.279 2.690 1.00 97.94 128 PHE A N 1
ATOM 1059 C CA . PHE A 1 128 ? 0.932 5.358 1.710 1.00 97.94 128 PHE A CA 1
ATOM 1060 C C . PHE A 1 128 ? 1.903 4.240 1.328 1.00 97.94 128 PHE A C 1
ATOM 1062 O O . PHE A 1 128 ? 3.114 4.410 1.383 1.00 97.94 128 PHE A O 1
ATOM 1069 N N . LYS A 1 129 ? 1.375 3.095 0.904 1.00 97.31 129 LYS A N 1
ATOM 1070 C CA . LYS A 1 129 ? 2.125 2.052 0.184 1.00 97.31 129 LYS A CA 1
ATOM 1071 C C . LYS A 1 129 ? 1.292 1.538 -0.982 1.00 97.31 129 LYS A C 1
ATOM 1073 O O . LYS A 1 129 ? 0.076 1.735 -1.014 1.00 97.31 129 LYS A O 1
ATOM 1078 N N . TYR A 1 130 ? 1.918 0.858 -1.929 1.00 97.31 130 TYR A N 1
ATOM 1079 C CA . TYR A 1 130 ? 1.216 0.254 -3.055 1.00 97.31 130 TYR A CA 1
ATOM 1080 C C . TYR A 1 130 ? 1.867 -1.049 -3.512 1.00 97.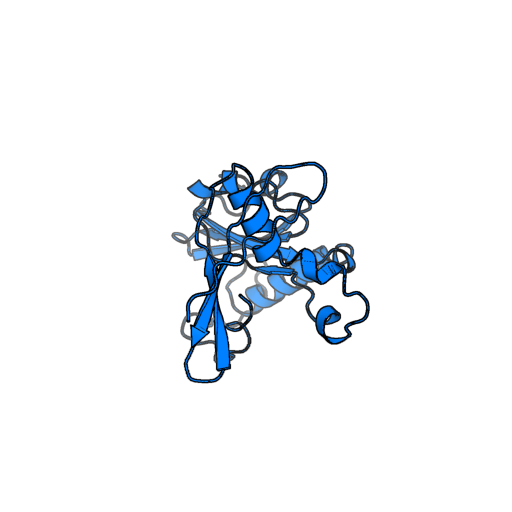31 130 TYR A C 1
ATOM 1082 O O . TYR A 1 130 ? 3.057 -1.287 -3.324 1.00 97.31 130 TYR A O 1
ATOM 1090 N N . GLU A 1 131 ? 1.053 -1.884 -4.139 1.00 95.81 131 GLU A N 1
ATOM 1091 C CA . GLU A 1 131 ? 1.412 -3.179 -4.697 1.00 95.81 131 GLU A CA 1
ATOM 1092 C C . GLU A 1 131 ? 1.020 -3.179 -6.179 1.00 95.81 131 GLU A C 1
ATOM 1094 O O . GLU A 1 131 ? -0.165 -3.101 -6.512 1.00 95.81 131 GLU A O 1
ATOM 1099 N N . ILE A 1 132 ? 2.010 -3.212 -7.075 1.00 94.31 132 ILE A N 1
ATOM 1100 C CA . ILE A 1 132 ? 1.804 -3.259 -8.528 1.00 94.31 132 ILE A CA 1
ATOM 1101 C C . ILE A 1 132 ? 1.398 -4.678 -8.906 1.00 94.31 132 ILE A C 1
ATOM 1103 O O . ILE A 1 132 ? 2.089 -5.639 -8.570 1.00 94.31 132 ILE A O 1
ATOM 1107 N N . ILE A 1 133 ? 0.293 -4.815 -9.629 1.00 93.31 133 ILE A N 1
ATOM 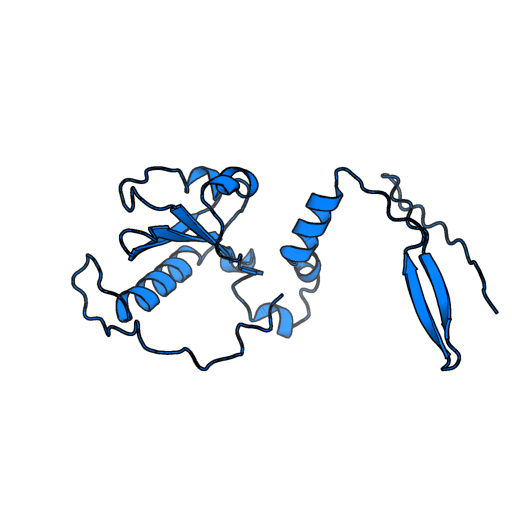1108 C CA . ILE A 1 133 ? -0.216 -6.108 -10.089 1.00 93.31 133 ILE A CA 1
ATOM 1109 C C . ILE A 1 133 ? 0.407 -6.436 -11.445 1.00 93.31 133 ILE A C 1
ATOM 1111 O O . ILE A 1 133 ? 0.462 -5.572 -12.326 1.00 93.31 133 ILE A O 1
ATOM 1115 N N . LYS A 1 134 ? 0.825 -7.693 -11.649 1.00 89.25 134 LYS A N 1
ATOM 1116 C CA . LYS A 1 134 ? 1.326 -8.127 -12.962 1.00 89.25 134 LYS A CA 1
ATOM 1117 C C . LYS A 1 134 ? 0.239 -7.975 -14.042 1.00 89.25 134 LYS A C 1
ATOM 1119 O O . LYS A 1 134 ? -0.925 -8.271 -13.765 1.00 89.25 134 LYS A O 1
ATOM 1124 N N . PRO A 1 135 ? 0.594 -7.617 -15.291 1.00 89.44 135 PRO A N 1
ATOM 1125 C CA . PRO A 1 135 ? -0.370 -7.360 -16.368 1.00 89.44 135 PRO A CA 1
ATOM 1126 C C . PRO A 1 135 ? -1.430 -8.441 -16.598 1.00 89.44 135 PRO A C 1
ATOM 1128 O O . PRO A 1 135 ? -2.605 -8.134 -16.791 1.00 89.44 135 PRO A O 1
ATOM 1131 N N . ILE A 1 136 ? -1.032 -9.709 -16.494 1.00 86.50 136 ILE A N 1
ATOM 1132 C CA . ILE A 1 136 ? -1.903 -10.889 -16.626 1.00 86.50 136 ILE A CA 1
ATOM 1133 C C . ILE A 1 136 ? -3.081 -10.862 -15.628 1.00 86.50 136 ILE A C 1
ATOM 1135 O O . ILE A 1 136 ? -4.155 -11.378 -15.930 1.00 86.50 136 ILE A O 1
ATOM 1139 N N . TYR A 1 137 ? -2.909 -10.233 -14.463 1.00 91.44 137 TYR A N 1
ATOM 1140 C CA . TYR A 1 137 ? -3.897 -10.205 -13.383 1.00 91.44 137 TYR A CA 1
ATOM 1141 C C . TYR A 1 137 ? -4.649 -8.870 -13.267 1.00 91.44 137 TYR A C 1
ATOM 1143 O O . TYR A 1 137 ? -5.444 -8.695 -12.343 1.00 91.44 137 TYR A O 1
ATOM 1151 N N . TRP A 1 138 ? -4.462 -7.918 -14.189 1.00 92.31 138 TRP A N 1
ATOM 1152 C CA . TRP A 1 138 ? -5.161 -6.623 -14.124 1.00 92.31 138 TRP A CA 1
ATOM 1153 C C . TRP A 1 138 ? -6.689 -6.761 -14.139 1.00 92.31 138 TRP A C 1
ATOM 1155 O O . TRP A 1 138 ? -7.373 -6.006 -13.451 1.00 92.31 138 TRP A O 1
ATOM 1165 N N . SER A 1 139 ? -7.224 -7.770 -14.836 1.00 92.38 139 SER A N 1
ATOM 1166 C CA . SER A 1 139 ? -8.666 -8.053 -14.903 1.00 92.38 139 SER A CA 1
ATOM 1167 C C . SER A 1 139 ? -9.285 -8.486 -13.568 1.00 92.38 139 SER A C 1
ATOM 1169 O O . SER A 1 139 ? -10.504 -8.440 -13.415 1.00 92.38 139 SER A O 1
ATOM 1171 N N . ILE A 1 140 ? -8.469 -8.900 -12.592 1.00 94.94 140 ILE A N 1
ATOM 1172 C CA . ILE A 1 140 ? -8.924 -9.324 -11.261 1.00 94.94 140 ILE A CA 1
ATOM 1173 C C . ILE A 1 140 ? -8.507 -8.351 -10.150 1.00 94.94 140 ILE A C 1
ATOM 1175 O O . ILE A 1 140 ? -8.663 -8.679 -8.976 1.00 94.94 140 ILE A O 1
ATOM 1179 N N . LYS A 1 141 ? -8.013 -7.153 -10.486 1.00 95.00 141 LYS A N 1
ATOM 1180 C CA . LYS A 1 141 ? -7.529 -6.154 -9.515 1.00 95.00 141 LYS A CA 1
ATOM 1181 C C . LYS A 1 141 ? -8.538 -5.828 -8.410 1.00 95.00 141 LYS A C 1
ATOM 1183 O O . LYS A 1 141 ? -8.168 -5.828 -7.241 1.00 95.00 141 LYS A O 1
ATOM 1188 N N . GLU A 1 142 ? -9.809 -5.644 -8.751 1.00 96.88 142 GLU A N 1
ATOM 1189 C CA . GLU A 1 142 ? -10.872 -5.395 -7.764 1.00 96.88 142 GLU A CA 1
ATOM 1190 C C . GLU A 1 142 ? -11.091 -6.594 -6.826 1.00 96.88 142 GLU A C 1
ATOM 1192 O O . GLU A 1 142 ? -11.403 -6.434 -5.648 1.00 96.88 142 GLU A O 1
ATOM 1197 N N . LYS A 1 143 ? -10.874 -7.829 -7.305 1.00 97.69 143 LYS A N 1
ATOM 1198 C CA . LYS A 1 143 ? -10.931 -9.023 -6.445 1.00 97.69 143 LYS A CA 1
ATOM 1199 C C . LYS A 1 143 ? -9.760 -9.055 -5.464 1.00 97.69 143 LYS A C 1
ATOM 1201 O O . LYS A 1 143 ? -9.955 -9.473 -4.325 1.00 97.69 143 LYS A O 1
ATOM 1206 N N . ILE A 1 144 ? -8.581 -8.600 -5.891 1.00 97.00 144 ILE A N 1
ATOM 1207 C CA . ILE A 1 144 ? -7.389 -8.473 -5.040 1.00 97.00 144 ILE A CA 1
ATOM 1208 C C . ILE A 1 144 ? -7.626 -7.397 -3.974 1.00 97.00 144 ILE A C 1
ATOM 1210 O O . ILE A 1 144 ? -7.462 -7.677 -2.792 1.00 97.00 144 ILE A O 1
ATOM 1214 N N . GLU A 1 145 ? -8.111 -6.215 -4.360 1.00 97.88 145 GLU A N 1
ATOM 1215 C CA . GLU A 1 145 ? -8.528 -5.153 -3.430 1.00 97.88 145 GLU A CA 1
ATOM 1216 C C . GLU A 1 145 ? -9.535 -5.675 -2.402 1.00 97.88 145 GLU A C 1
ATOM 1218 O O . GLU A 1 145 ? -9.341 -5.542 -1.195 1.00 97.88 145 GLU A O 1
ATOM 1223 N N . SER A 1 146 ? -10.592 -6.331 -2.878 1.00 97.88 146 SER A N 1
ATOM 1224 C CA . SER A 1 146 ? -11.647 -6.881 -2.033 1.00 97.88 146 SER A CA 1
ATOM 1225 C C . SER A 1 146 ? -11.116 -7.949 -1.066 1.00 97.88 146 SER A C 1
ATOM 1227 O O . SER A 1 146 ? -11.567 -8.035 0.077 1.00 97.88 146 SER A O 1
ATOM 1229 N N . HIS A 1 147 ? -10.142 -8.758 -1.496 1.00 97.31 147 HIS A N 1
ATOM 1230 C CA . HIS A 1 147 ? -9.431 -9.689 -0.622 1.00 97.31 147 HIS A CA 1
ATOM 1231 C C . HIS A 1 147 ? -8.623 -8.953 0.455 1.00 97.31 147 HIS A C 1
ATOM 1233 O O . HIS A 1 147 ? -8.786 -9.271 1.632 1.00 97.31 147 HIS A O 1
ATOM 1239 N N . SER A 1 148 ? -7.825 -7.948 0.085 1.00 97.12 148 SER A N 1
ATOM 1240 C CA . SER A 1 148 ? -7.037 -7.151 1.033 1.00 97.12 148 SER A CA 1
ATOM 1241 C C . SER A 1 148 ? -7.919 -6.437 2.060 1.00 97.12 148 SER A C 1
ATOM 1243 O O . SER A 1 148 ? -7.640 -6.510 3.255 1.00 97.12 148 SER A O 1
ATOM 1245 N N . ILE A 1 149 ? -9.028 -5.823 1.631 1.00 97.12 149 ILE A N 1
ATOM 1246 C CA . ILE A 1 149 ? -10.002 -5.189 2.535 1.00 97.12 149 ILE A CA 1
ATOM 1247 C C . ILE A 1 149 ? -10.540 -6.208 3.540 1.00 97.12 149 ILE A C 1
ATOM 1249 O O . ILE A 1 149 ? -10.484 -5.962 4.741 1.00 97.12 149 ILE A O 1
ATOM 1253 N N . ARG A 1 150 ? -11.022 -7.368 3.074 1.00 96.44 150 ARG A N 1
ATOM 1254 C CA . ARG A 1 150 ? -11.569 -8.407 3.964 1.00 96.44 150 ARG A CA 1
ATOM 1255 C C . ARG A 1 150 ? -10.526 -8.962 4.928 1.00 96.44 150 ARG A C 1
ATOM 1257 O O . ARG A 1 150 ? -10.843 -9.185 6.092 1.00 96.44 150 ARG A O 1
ATOM 1264 N N . ALA A 1 151 ? -9.292 -9.156 4.466 1.00 94.81 151 ALA A N 1
ATOM 1265 C CA . ALA A 1 151 ? -8.200 -9.617 5.313 1.00 94.81 151 ALA A CA 1
ATOM 1266 C C . ALA A 1 151 ? -7.951 -8.633 6.466 1.00 94.81 151 ALA A C 1
ATOM 1268 O O . ALA A 1 151 ? -7.942 -9.042 7.623 1.00 94.81 151 ALA A O 1
ATOM 1269 N N . PHE A 1 152 ? -7.837 -7.334 6.178 1.00 94.94 152 PHE A N 1
ATOM 1270 C CA . PHE A 1 152 ? -7.625 -6.317 7.212 1.00 94.94 152 PHE A CA 1
ATOM 1271 C C . PHE A 1 152 ? -8.855 -6.118 8.106 1.00 94.94 152 PHE A C 1
ATOM 1273 O O . PHE A 1 152 ? -8.709 -6.060 9.324 1.00 94.94 152 PHE A O 1
ATOM 1280 N N . ALA A 1 153 ? -10.063 -6.090 7.538 1.00 95.31 153 ALA A N 1
ATOM 1281 C CA . ALA A 1 153 ? -11.309 -5.947 8.293 1.00 95.31 153 ALA A CA 1
ATOM 1282 C C . ALA A 1 153 ? -11.534 -7.099 9.285 1.00 95.31 153 ALA A C 1
ATOM 1284 O O . ALA A 1 153 ? -12.113 -6.886 10.341 1.00 95.31 153 ALA A O 1
ATOM 1285 N N . SER A 1 154 ? -11.015 -8.300 9.000 1.00 94.94 154 SER A N 1
ATOM 1286 C CA . SER A 1 154 ? -11.076 -9.427 9.940 1.00 94.94 154 SER A CA 1
ATOM 1287 C C . SER A 1 154 ? -10.223 -9.231 11.203 1.00 94.94 154 SER A C 1
ATOM 1289 O O . SER A 1 154 ? -10.434 -9.914 12.204 1.00 94.94 154 SER A O 1
ATOM 1291 N N . PHE A 1 155 ? -9.274 -8.290 11.175 1.00 94.06 155 PHE A N 1
ATOM 1292 C CA . PHE A 1 155 ? -8.302 -8.042 12.243 1.00 94.06 155 PHE A CA 1
ATOM 1293 C C . PHE A 1 155 ? -8.421 -6.655 12.892 1.00 94.06 155 PHE A C 1
ATOM 1295 O O . PHE A 1 155 ? -7.863 -6.415 13.967 1.00 94.06 155 PHE A O 1
ATOM 1302 N N . LEU A 1 156 ? -9.125 -5.732 12.238 1.00 93.31 156 LEU A N 1
ATOM 1303 C CA . LEU A 1 156 ? -9.246 -4.334 12.634 1.00 93.31 156 LEU A CA 1
ATOM 1304 C C . LEU A 1 156 ? -10.707 -3.953 12.847 1.00 93.31 156 LEU A C 1
ATOM 1306 O O . LEU A 1 156 ? -11.606 -4.441 12.161 1.00 93.31 156 LEU A O 1
ATOM 1310 N N . GLU A 1 157 ? -10.919 -3.030 13.781 1.00 93.06 157 GLU A N 1
ATOM 1311 C CA . GLU A 1 157 ? -12.209 -2.367 13.913 1.00 93.06 157 GLU A CA 1
ATOM 1312 C C . GLU A 1 157 ? -12.541 -1.665 12.595 1.00 93.06 157 GLU A C 1
ATOM 1314 O O . GLU A 1 157 ? -11.686 -1.016 11.991 1.00 93.06 157 GLU A O 1
ATOM 1319 N N . ASN A 1 158 ? -13.763 -1.863 12.111 1.00 92.75 158 ASN A N 1
ATOM 1320 C CA . ASN A 1 158 ? -14.155 -1.467 10.768 1.00 92.75 158 ASN A CA 1
ATOM 1321 C C . ASN A 1 158 ? -15.514 -0.759 10.783 1.00 92.75 158 ASN A C 1
ATOM 1323 O O . ASN A 1 158 ? -16.405 -1.094 11.564 1.00 92.75 158 ASN A O 1
ATOM 1327 N N . GLY A 1 159 ? -15.687 0.207 9.877 1.00 89.50 159 GLY A N 1
ATOM 1328 C CA . GLY A 1 159 ? -16.914 1.006 9.775 1.00 89.50 159 GLY A CA 1
ATOM 1329 C C . GLY A 1 159 ? -18.146 0.240 9.278 1.00 89.50 159 GLY A C 1
ATOM 1330 O O . GLY A 1 159 ? -19.233 0.805 9.258 1.00 89.50 159 GLY A O 1
ATOM 1331 N N . ALA A 1 160 ? -17.995 -1.026 8.873 1.00 90.62 160 ALA A N 1
ATOM 1332 C CA . ALA A 1 160 ? -19.109 -1.898 8.505 1.00 90.62 160 ALA A CA 1
ATOM 1333 C C . ALA A 1 160 ? -19.695 -2.655 9.711 1.00 90.62 160 ALA A C 1
ATOM 1335 O O . ALA A 1 160 ? -20.696 -3.349 9.558 1.00 90.62 160 ALA A O 1
ATOM 1336 N N . HIS A 1 161 ? -19.093 -2.518 10.901 1.00 90.38 161 HIS A N 1
ATOM 1337 C CA . HIS A 1 161 ? -19.468 -3.248 12.116 1.00 90.38 161 HIS A CA 1
ATOM 1338 C C . HIS A 1 161 ? -19.437 -4.777 11.953 1.00 90.38 161 HIS A C 1
ATOM 1340 O O . HIS A 1 161 ? -20.117 -5.503 12.678 1.00 90.38 161 HIS A O 1
ATOM 1346 N N . GLU A 1 162 ? -18.624 -5.271 11.017 1.00 92.00 162 GLU A N 1
ATOM 1347 C CA . GLU A 1 162 ? -18.413 -6.701 10.822 1.00 92.00 162 GLU A CA 1
ATOM 1348 C C . GLU A 1 162 ? -17.526 -7.268 11.943 1.00 92.00 162 GLU A C 1
ATOM 1350 O O . GLU A 1 162 ? -16.636 -6.560 12.437 1.00 92.00 162 GLU A O 1
ATOM 1355 N N . PRO A 1 163 ? -17.714 -8.540 12.341 1.00 93.38 163 PRO A N 1
ATOM 1356 C CA . PRO A 1 163 ? -16.886 -9.178 13.357 1.00 93.38 163 PRO A CA 1
ATOM 1357 C C . PRO A 1 163 ? -15.394 -9.135 13.008 1.00 93.38 163 PRO A C 1
ATOM 1359 O O . PRO A 1 163 ? -14.990 -9.481 11.899 1.00 93.38 163 PRO A O 1
ATOM 1362 N N . TYR A 1 164 ? -14.569 -8.770 13.988 1.00 95.00 164 TYR A N 1
ATOM 1363 C CA . TYR A 1 164 ? -13.118 -8.699 13.846 1.00 95.00 164 TYR A CA 1
ATOM 1364 C C . TYR A 1 164 ? -12.414 -9.229 15.095 1.00 95.00 164 TYR A C 1
ATOM 1366 O O . TYR A 1 164 ? -12.975 -9.258 16.193 1.00 95.00 164 TYR A O 1
ATOM 1374 N N . PHE A 1 165 ? -11.159 -9.638 14.932 1.00 93.88 165 PHE A N 1
ATOM 1375 C CA . PHE A 1 165 ? -10.294 -10.074 16.018 1.00 93.88 165 PHE A CA 1
ATOM 1376 C C . PHE A 1 165 ? -9.129 -9.096 16.179 1.00 93.88 165 PHE A C 1
ATOM 1378 O O . PHE A 1 165 ? -8.238 -9.041 15.339 1.00 93.88 165 PHE A O 1
ATOM 1385 N N . LYS A 1 166 ? -9.123 -8.308 17.257 1.00 92.56 166 LYS A N 1
ATOM 1386 C CA . LYS A 1 166 ? -8.106 -7.271 17.483 1.00 92.56 166 LYS A CA 1
ATOM 1387 C C . LYS A 1 166 ? -6.733 -7.887 17.777 1.00 92.56 166 LYS A C 1
ATOM 1389 O O . LYS A 1 166 ? -6.542 -8.500 18.825 1.00 92.56 166 LYS A O 1
ATOM 1394 N N . ILE A 1 167 ? -5.762 -7.657 16.888 1.00 90.00 167 ILE A N 1
ATOM 1395 C CA . ILE A 1 167 ? -4.417 -8.265 16.959 1.00 90.00 167 ILE A CA 1
ATOM 1396 C C . ILE A 1 167 ? -3.250 -7.276 17.116 1.00 90.00 167 ILE A C 1
ATOM 1398 O O . ILE A 1 167 ? -2.124 -7.623 16.777 1.00 90.00 167 ILE A O 1
ATOM 1402 N N . SER A 1 168 ? -3.466 -6.062 17.635 1.00 82.69 168 SER A N 1
ATOM 1403 C CA . SER A 1 168 ? -2.401 -5.039 17.729 1.00 82.69 168 SER A CA 1
ATOM 1404 C C . SER A 1 168 ? -1.130 -5.501 18.463 1.00 82.69 168 SER A C 1
ATOM 1406 O O . SER A 1 168 ? -0.043 -5.042 18.134 1.00 82.69 168 SER A O 1
ATOM 1408 N N . GLU A 1 169 ? -1.257 -6.439 19.406 1.00 89.56 169 GLU A N 1
ATOM 1409 C CA . GLU A 1 169 ? -0.142 -6.990 20.196 1.00 89.56 169 GLU A CA 1
ATOM 1410 C C . GLU A 1 169 ? 0.516 -8.236 19.569 1.00 89.56 169 GLU A C 1
ATOM 1412 O O . GLU A 1 169 ? 1.496 -8.771 20.091 1.00 89.56 169 GLU A O 1
ATOM 1417 N N . TYR A 1 170 ? -0.038 -8.761 18.475 1.00 91.56 170 TYR A N 1
ATOM 1418 C CA . TYR A 1 170 ? 0.401 -10.027 17.892 1.00 91.56 170 TYR A CA 1
ATOM 1419 C C . TYR A 1 170 ? 1.529 -9.799 16.886 1.00 91.56 170 TYR A C 1
ATOM 1421 O O . TYR A 1 170 ? 1.581 -8.803 16.168 1.00 91.56 170 TYR A O 1
ATOM 1429 N N . LYS A 1 171 ? 2.427 -10.782 16.782 1.00 90.62 171 LYS A N 1
ATOM 1430 C CA . LYS A 1 171 ? 3.540 -10.769 15.828 1.00 90.62 171 LYS A CA 1
ATOM 1431 C C . LYS A 1 171 ? 3.326 -11.800 14.727 1.00 90.62 171 LYS A C 1
ATOM 1433 O O . LYS A 1 171 ? 3.239 -12.995 15.011 1.00 90.62 171 LYS A O 1
ATOM 1438 N N . LEU A 1 172 ? 3.348 -11.361 13.467 1.00 89.19 172 LEU A N 1
ATOM 1439 C CA . LEU A 1 172 ? 3.367 -12.271 12.320 1.00 89.19 172 LEU A CA 1
ATOM 1440 C C . LEU A 1 172 ? 4.677 -13.081 12.313 1.00 89.19 172 LEU A C 1
ATOM 1442 O O . LEU A 1 172 ? 5.772 -12.517 12.314 1.00 89.19 172 LEU A O 1
ATOM 1446 N N . LYS A 1 173 ? 4.569 -14.415 12.331 1.00 93.00 173 LYS A N 1
ATOM 1447 C CA . LYS A 1 173 ? 5.723 -15.334 12.399 1.00 93.00 173 LYS A CA 1
ATOM 1448 C C . LYS A 1 173 ? 6.237 -15.788 11.035 1.00 93.00 173 LYS A C 1
ATOM 1450 O O . LYS A 1 173 ? 7.363 -16.277 10.960 1.00 93.00 173 LYS A O 1
ATOM 1455 N N . ASN A 1 174 ? 5.445 -15.640 9.976 1.00 88.06 174 ASN A N 1
ATOM 1456 C CA . ASN A 1 174 ? 5.861 -15.982 8.620 1.00 88.06 174 ASN A CA 1
ATOM 1457 C C . ASN A 1 174 ? 7.014 -15.068 8.180 1.00 88.06 174 ASN A C 1
ATOM 1459 O O . ASN A 1 174 ? 6.946 -13.854 8.346 1.00 88.06 174 ASN A O 1
ATOM 1463 N N . ILE A 1 175 ? 8.061 -15.659 7.601 1.00 82.06 175 ILE A N 1
ATOM 1464 C CA . ILE A 1 175 ? 9.261 -14.949 7.117 1.00 82.06 175 ILE A CA 1
ATOM 1465 C C . ILE A 1 175 ? 9.368 -14.926 5.587 1.00 82.06 175 ILE A C 1
ATOM 1467 O O . ILE A 1 175 ? 10.259 -14.287 5.036 1.00 82.06 175 ILE A O 1
ATOM 1471 N N . SER A 1 176 ? 8.465 -15.619 4.888 1.00 70.69 176 SER A N 1
ATOM 1472 C CA . SER A 1 176 ? 8.461 -15.740 3.423 1.00 70.69 176 SER A CA 1
ATOM 1473 C C . SER A 1 176 ? 8.238 -14.410 2.693 1.00 70.69 176 SER A C 1
ATOM 1475 O O . SER A 1 176 ? 8.506 -14.321 1.498 1.00 70.69 176 SER A O 1
ATOM 1477 N N . TRP A 1 177 ? 7.784 -13.370 3.396 1.00 64.12 177 TRP A N 1
ATOM 1478 C CA . TRP A 1 177 ? 7.595 -12.029 2.844 1.00 64.12 177 TRP A CA 1
ATOM 1479 C C . TRP A 1 177 ? 8.907 -11.235 2.716 1.00 64.12 177 TRP A C 1
ATOM 1481 O O . TRP A 1 177 ? 9.016 -10.394 1.835 1.00 64.12 177 TRP A O 1
ATOM 1491 N N . ALA A 1 178 ? 9.931 -11.527 3.528 1.00 56.72 178 ALA A N 1
ATOM 1492 C CA . ALA A 1 178 ? 11.171 -10.742 3.577 1.00 56.72 178 ALA A CA 1
ATOM 1493 C C . ALA A 1 178 ? 12.140 -11.002 2.402 1.00 56.72 178 ALA A C 1
ATOM 1495 O O . ALA A 1 178 ? 13.150 -10.316 2.274 1.00 56.72 178 ALA A O 1
ATOM 1496 N N . LYS A 1 179 ? 11.869 -12.012 1.565 1.00 43.16 179 LYS A N 1
ATOM 1497 C CA . LYS A 1 179 ? 12.785 -12.494 0.514 1.00 43.16 179 LYS A CA 1
ATOM 1498 C C . LYS A 1 179 ? 12.583 -11.863 -0.867 1.00 43.16 179 LYS A C 1
ATOM 1500 O O . LYS A 1 179 ? 13.297 -12.235 -1.788 1.00 43.16 179 LYS A O 1
ATOM 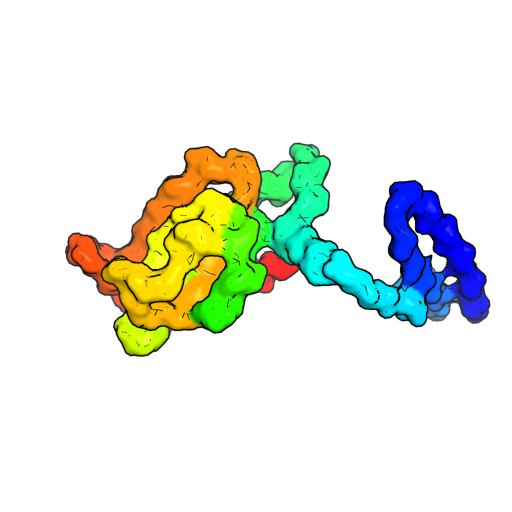1505 N N . ARG A 1 180 ? 11.619 -10.960 -1.032 1.00 50.12 180 ARG A N 1
ATOM 1506 C CA . ARG A 1 180 ? 11.263 -10.398 -2.341 1.00 50.12 180 ARG A CA 1
ATOM 1507 C C . ARG A 1 180 ? 11.685 -8.930 -2.397 1.00 50.12 180 ARG A C 1
ATOM 1509 O O . ARG A 1 180 ? 10.861 -8.048 -2.185 1.00 50.12 180 ARG A O 1
ATOM 1516 N N . LYS A 1 181 ? 12.989 -8.708 -2.563 1.00 38.44 181 LYS A N 1
ATOM 1517 C CA . LYS A 1 181 ? 13.586 -7.434 -2.980 1.00 38.44 181 LYS A CA 1
ATOM 1518 C C . LYS A 1 181 ? 14.182 -7.621 -4.360 1.00 38.44 181 LYS A C 1
ATOM 1520 O O . LYS A 1 181 ? 14.753 -8.715 -4.566 1.00 38.44 181 LYS A O 1
#

pLDDT: mean 77.87, std 20.87, range [31.17, 98.44]